Protein AF-A0AA39S7L2-F1 (afdb_monomer_lite)

Secondary structure (DSSP, 8-state):
---SS-TTTTTS-HHHHHHHHHHTT--EEEEEEEHHHHHHSTTSBHHHHHHTTT-HHHHHHHHHH-GGGGGSBHHHHHHHHHHHHHHTT-EEEEEEEESSSS----TTSS--STT-TT--GGG-TTTS--

Organism: Acer saccharum (NCBI:txid4024)

InterPro domains:
  IPR001547 Glycoside hydrolase, family 5 [PF00150] (13-106)
  IPR017853 Glycoside hydrolase superfamily [SSF51445] (7-120)

Foldseek 3Di:
DDQLADPCLLPAALLVVLVVCVVVVAQEDADEGAQCLVLPQQPPASLRVCVVDPCVSSLVSNCVHPVVSRRDGSVVNVVVSCVSNVVSNHHYRYHNPWNDPDDDDDPPPQTDEPPGPSDDVVSPPPPDDD

Sequence (130 aa):
MELMLAEGLHKKPLKDIAAKVVQQKFNCVRLTWATYVFTHYSNNTVAQTFDNLPLAQAKQGIAQNNPALLNMTHVQAFEAVVDELGRQGLMVVLDNHVSNPKWCCAEEDGNGFFGDADFDPRNGNRVLLP

pLDDT: mean 82.45, std 17.13, range [33.5, 98.38]

Structure (mmCIF, N/CA/C/O backbone):
data_AF-A0AA39S7L2-F1
#
_entry.id   AF-A0AA39S7L2-F1
#
loop_
_atom_site.group_PDB
_atom_site.id
_atom_site.type_symbol
_atom_site.label_atom_id
_atom_site.label_alt_id
_atom_site.label_comp_id
_atom_site.label_asym_id
_atom_site.label_entity_id
_atom_site.label_seq_id
_atom_site.pdbx_PDB_ins_code
_atom_site.Cartn_x
_atom_site.Cartn_y
_atom_site.Cartn_z
_atom_site.occupancy
_atom_site.B_iso_or_equiv
_atom_site.auth_seq_id
_atom_site.auth_comp_id
_atom_site.auth_asym_id
_atom_site.auth_atom_id
_atom_site.pdbx_PDB_model_num
ATOM 1 N N . MET A 1 1 ? 1.873 -4.955 -15.383 1.00 45.56 1 MET A N 1
ATOM 2 C CA . MET A 1 1 ? 2.863 -4.418 -14.432 1.00 45.56 1 MET A CA 1
ATOM 3 C C . MET A 1 1 ? 2.069 -3.797 -13.310 1.00 45.56 1 MET A C 1
ATOM 5 O O . MET A 1 1 ? 1.384 -2.809 -13.552 1.00 45.56 1 MET A O 1
ATOM 9 N N . GLU A 1 2 ? 2.016 -4.479 -12.172 1.00 55.66 2 GLU A N 1
ATOM 10 C CA . GLU A 1 2 ? 1.072 -4.143 -11.110 1.00 55.66 2 GLU A CA 1
ATOM 11 C C . GLU A 1 2 ? 1.653 -3.174 -10.093 1.00 55.66 2 GLU A C 1
ATOM 13 O O . GLU A 1 2 ? 2.865 -3.036 -9.915 1.00 55.66 2 GLU A O 1
ATOM 18 N N . LEU A 1 3 ? 0.729 -2.457 -9.469 1.00 60.47 3 LEU A N 1
ATOM 19 C CA . LEU A 1 3 ? 0.982 -1.409 -8.508 1.00 60.47 3 LEU A CA 1
ATOM 20 C C . LEU A 1 3 ? 1.622 -1.997 -7.246 1.00 60.47 3 LEU A C 1
ATOM 22 O O . LEU A 1 3 ? 1.066 -2.856 -6.575 1.00 60.47 3 LEU A O 1
ATOM 26 N N . MET A 1 4 ? 2.798 -1.482 -6.887 1.00 76.81 4 MET A N 1
ATOM 27 C CA . MET A 1 4 ? 3.515 -1.829 -5.651 1.00 76.81 4 MET A CA 1
ATOM 28 C C . MET A 1 4 ? 2.976 -1.043 -4.441 1.00 76.81 4 MET A C 1
ATOM 30 O O . MET A 1 4 ? 3.732 -0.577 -3.589 1.00 76.81 4 MET A O 1
ATOM 34 N N . LEU A 1 5 ? 1.667 -0.796 -4.427 1.00 86.69 5 LEU A N 1
ATOM 35 C CA . LEU A 1 5 ? 0.949 0.009 -3.446 1.00 86.69 5 LEU A CA 1
ATOM 36 C C . LEU A 1 5 ? -0.473 -0.544 -3.312 1.00 86.69 5 LEU A C 1
ATOM 38 O O . LEU A 1 5 ? -1.053 -0.975 -4.305 1.00 86.69 5 LEU A O 1
ATOM 42 N N . ALA A 1 6 ? -1.048 -0.492 -2.108 1.00 90.38 6 ALA A N 1
ATOM 43 C CA . ALA A 1 6 ? -2.429 -0.911 -1.898 1.00 90.38 6 ALA A CA 1
ATOM 44 C C . ALA A 1 6 ? -3.396 -0.154 -2.830 1.00 90.38 6 ALA A C 1
ATOM 46 O O . ALA A 1 6 ? -3.377 1.078 -2.935 1.00 90.38 6 ALA A O 1
ATOM 47 N N . GLU A 1 7 ? -4.249 -0.913 -3.510 1.00 88.44 7 GLU A N 1
ATOM 48 C CA . GLU A 1 7 ? -5.187 -0.375 -4.487 1.00 88.44 7 GLU A CA 1
ATOM 49 C C . GLU A 1 7 ? -6.228 0.559 -3.861 1.00 88.44 7 GLU A C 1
ATOM 51 O O . GLU A 1 7 ? -6.536 0.518 -2.671 1.00 88.44 7 GLU A O 1
ATOM 56 N N . GLY A 1 8 ? -6.792 1.436 -4.691 1.00 91.81 8 GLY A N 1
ATOM 57 C CA . GLY A 1 8 ? -7.826 2.383 -4.261 1.00 91.81 8 GLY A CA 1
ATOM 58 C C . GLY A 1 8 ? -7.310 3.629 -3.527 1.00 91.81 8 GLY A C 1
ATOM 59 O O . GLY A 1 8 ? -8.059 4.599 -3.408 1.00 91.81 8 GLY A O 1
ATOM 60 N N . LEU A 1 9 ? -6.025 3.693 -3.154 1.00 95.19 9 LEU A N 1
ATOM 61 C CA . LEU A 1 9 ? -5.401 4.893 -2.564 1.00 95.19 9 LEU A CA 1
ATOM 62 C C . LEU A 1 9 ? -5.348 6.102 -3.512 1.00 95.19 9 LEU A C 1
ATOM 64 O O . LEU A 1 9 ? -5.190 7.241 -3.082 1.00 95.19 9 LEU A O 1
ATOM 68 N N . HIS A 1 10 ? -5.545 5.884 -4.809 1.00 95.00 10 HIS A N 1
ATOM 69 C CA . HIS A 1 10 ? -5.735 6.956 -5.782 1.00 95.00 10 HIS A CA 1
ATOM 70 C C . HIS A 1 10 ? -7.191 7.461 -5.858 1.00 95.00 10 HIS A C 1
ATOM 72 O O . HIS A 1 10 ? -7.458 8.460 -6.521 1.00 95.00 10 HIS A O 1
ATOM 78 N N . LYS A 1 11 ? -8.148 6.769 -5.223 1.00 96.19 11 LYS A N 1
ATOM 79 C CA . LYS A 1 11 ? -9.584 7.101 -5.238 1.00 96.19 11 LYS A CA 1
ATOM 80 C C . LYS A 1 11 ? -10.084 7.691 -3.923 1.00 96.19 11 LYS A C 1
ATOM 82 O O . LYS A 1 11 ? -11.056 8.446 -3.954 1.00 96.19 11 LYS A O 1
ATOM 87 N N . LYS A 1 12 ? -9.504 7.291 -2.785 1.00 97.69 12 LYS A N 1
ATOM 88 C CA . LYS A 1 12 ? -9.950 7.688 -1.442 1.00 97.69 12 LYS A CA 1
ATOM 89 C C . LYS A 1 12 ? -8.777 7.834 -0.467 1.00 97.69 12 LYS A C 1
ATOM 91 O O . LYS A 1 12 ? -7.778 7.127 -0.624 1.00 97.69 12 LYS A O 1
ATOM 96 N N . PRO A 1 13 ? -8.895 8.702 0.554 1.00 98.31 13 PRO A N 1
ATOM 97 C CA . PRO A 1 13 ? -7.938 8.746 1.653 1.00 98.31 13 PRO A CA 1
ATOM 98 C C . PRO A 1 13 ? -7.838 7.389 2.360 1.00 98.31 13 PRO A C 1
ATOM 100 O O . PRO A 1 13 ? -8.855 6.735 2.597 1.00 98.31 13 PRO A O 1
ATOM 103 N N . LEU A 1 14 ? -6.626 6.979 2.738 1.00 97.75 14 LEU A N 1
ATOM 104 C CA . LEU A 1 14 ? -6.357 5.718 3.439 1.00 97.75 14 LEU A CA 1
ATOM 105 C C . LEU A 1 14 ? -7.211 5.581 4.708 1.00 97.75 14 LEU A C 1
ATOM 107 O O . LEU A 1 14 ? -7.828 4.543 4.944 1.00 97.75 14 LEU A O 1
ATOM 111 N N . LYS A 1 15 ? -7.320 6.670 5.474 1.00 98.00 15 LYS A N 1
ATOM 112 C CA . LYS A 1 15 ? -8.165 6.749 6.670 1.00 98.00 15 LYS A CA 1
ATOM 113 C C . LYS A 1 15 ? -9.635 6.447 6.372 1.00 98.00 15 LYS A C 1
ATOM 115 O O . LYS A 1 15 ? -10.285 5.755 7.152 1.00 98.00 15 LYS A O 1
ATOM 120 N N . ASP A 1 16 ? -10.158 6.934 5.252 1.00 98.38 16 ASP A N 1
ATOM 121 C CA . ASP A 1 16 ? -11.559 6.724 4.880 1.00 98.38 16 ASP A CA 1
ATOM 122 C C . ASP A 1 16 ? -11.802 5.277 4.443 1.00 98.38 16 ASP A C 1
ATOM 124 O O . ASP A 1 16 ? -12.841 4.700 4.765 1.00 98.38 16 ASP A O 1
ATOM 128 N N . ILE A 1 17 ? -10.831 4.673 3.750 1.00 97.81 17 ILE A N 1
ATOM 129 C CA . ILE A 1 17 ? -10.868 3.254 3.376 1.00 97.81 17 ILE A CA 1
ATOM 130 C C . ILE A 1 17 ? -10.887 2.387 4.639 1.00 97.81 17 ILE A C 1
ATOM 132 O O . ILE A 1 17 ? -11.803 1.582 4.810 1.00 97.81 17 ILE A O 1
ATOM 136 N N . ALA A 1 18 ? -9.937 2.590 5.557 1.00 97.56 18 ALA A N 1
ATOM 137 C CA . ALA A 1 18 ? -9.870 1.848 6.816 1.00 97.56 18 ALA A CA 1
ATOM 138 C C . ALA A 1 18 ? -11.142 2.044 7.666 1.00 97.56 18 ALA A C 1
ATOM 140 O O . ALA A 1 18 ? -11.728 1.071 8.146 1.00 97.56 18 ALA A O 1
ATOM 141 N N . ALA A 1 19 ? -11.659 3.275 7.748 1.00 98.00 19 ALA A N 1
ATOM 142 C CA . ALA A 1 19 ? -12.902 3.567 8.462 1.00 98.00 19 ALA A CA 1
ATOM 143 C C . ALA A 1 19 ? -14.101 2.859 7.834 1.00 98.00 19 ALA A C 1
ATOM 145 O O . ALA A 1 19 ? -14.983 2.372 8.546 1.00 98.00 19 ALA A O 1
ATOM 146 N N . LYS A 1 20 ? -14.141 2.758 6.501 1.00 97.69 20 LYS A N 1
ATOM 147 C CA . LYS A 1 20 ? -15.202 2.036 5.805 1.00 97.69 20 LYS A CA 1
ATOM 148 C C . LYS A 1 20 ? -15.181 0.548 6.149 1.00 97.69 20 LYS A C 1
ATOM 150 O O . LYS A 1 20 ? -16.250 -0.006 6.390 1.00 97.69 20 LYS A O 1
ATOM 155 N N . VAL A 1 21 ? -14.006 -0.079 6.227 1.00 96.81 21 VAL A N 1
ATOM 156 C CA . VAL A 1 21 ? -13.858 -1.492 6.626 1.00 96.81 21 VAL A CA 1
ATOM 157 C C . VAL A 1 21 ? -14.434 -1.723 8.030 1.00 96.81 21 VAL A C 1
ATOM 159 O O . VAL A 1 21 ? -15.273 -2.609 8.208 1.00 96.81 21 VAL A O 1
ATOM 162 N N . VAL A 1 22 ? -14.096 -0.859 8.994 1.00 97.50 22 VAL A N 1
ATOM 163 C CA . VAL A 1 22 ? -14.646 -0.910 10.363 1.00 97.50 22 VAL A CA 1
ATOM 164 C C . VAL A 1 22 ? -16.165 -0.695 10.376 1.00 97.50 22 VAL A C 1
ATOM 166 O O . VAL A 1 22 ? -16.900 -1.420 11.050 1.00 97.50 22 VAL A O 1
ATOM 169 N N . GLN A 1 23 ? -16.679 0.271 9.605 1.00 97.88 23 GLN A N 1
ATOM 170 C CA . GLN A 1 23 ? -18.123 0.523 9.492 1.00 97.88 23 GLN A CA 1
ATOM 171 C C . GLN A 1 23 ? -18.889 -0.692 8.958 1.00 97.88 23 GLN A C 1
ATOM 173 O O . GLN A 1 23 ? -20.025 -0.925 9.370 1.00 97.88 23 GLN A O 1
ATOM 178 N N . GLN A 1 24 ? -18.272 -1.471 8.066 1.00 97.25 24 GLN A N 1
ATOM 179 C CA . GLN A 1 24 ? -18.819 -2.729 7.550 1.00 97.25 24 GLN A CA 1
ATOM 180 C C . GLN A 1 24 ? -18.671 -3.910 8.529 1.00 97.25 24 GLN A C 1
ATOM 182 O O . GLN A 1 24 ? -19.030 -5.028 8.180 1.00 97.25 24 GLN A O 1
ATOM 187 N N . LYS A 1 25 ? -18.212 -3.667 9.765 1.00 97.12 25 LYS A N 1
ATOM 188 C CA . LYS A 1 25 ? -18.074 -4.654 10.852 1.00 97.12 25 LYS A CA 1
ATOM 189 C C . LYS A 1 25 ? -16.985 -5.708 10.640 1.00 97.12 25 LYS A C 1
ATOM 191 O O . LYS A 1 25 ? -16.948 -6.689 11.378 1.00 97.12 25 LYS A O 1
ATOM 196 N N . PHE A 1 26 ? -16.067 -5.488 9.702 1.00 96.94 26 PHE A N 1
ATOM 197 C CA . PHE A 1 26 ? -14.841 -6.279 9.635 1.00 96.94 26 PHE A CA 1
ATOM 198 C C . PHE A 1 26 ? -13.877 -5.858 10.749 1.00 96.94 26 PHE A C 1
ATOM 200 O O . PHE A 1 26 ? -13.825 -4.690 11.132 1.00 96.94 26 PHE A O 1
ATOM 207 N N . ASN A 1 27 ? -13.103 -6.816 11.255 1.00 95.75 27 ASN A N 1
ATOM 208 C CA . ASN A 1 27 ? -12.102 -6.614 12.307 1.00 95.75 27 ASN A CA 1
ATOM 209 C C . ASN A 1 27 ? -10.680 -7.014 11.872 1.00 95.75 27 ASN A C 1
ATOM 211 O O . ASN A 1 27 ? -9.738 -6.888 12.652 1.00 95.75 27 ASN A O 1
ATOM 215 N N . CYS A 1 28 ? -10.520 -7.518 10.647 1.00 94.88 28 CYS A N 1
ATOM 216 C CA . CYS A 1 28 ? -9.253 -8.008 10.131 1.00 94.88 28 CYS A CA 1
ATOM 217 C C . CYS A 1 28 ? -9.147 -7.766 8.624 1.00 94.88 28 CYS A C 1
ATOM 219 O O . CYS A 1 28 ? -10.139 -7.868 7.901 1.00 94.88 28 CYS A O 1
ATOM 221 N N . VAL A 1 29 ? -7.937 -7.460 8.163 1.00 95.44 29 VAL A N 1
ATOM 222 C CA . VAL A 1 29 ? -7.582 -7.317 6.753 1.00 95.44 29 VAL A CA 1
ATOM 223 C C . VAL A 1 29 ? -6.443 -8.280 6.435 1.00 95.44 29 VAL A C 1
ATOM 225 O O . VAL A 1 29 ? -5.394 -8.249 7.077 1.00 95.44 29 VAL A O 1
ATOM 228 N N . ARG A 1 30 ? -6.635 -9.118 5.414 1.00 93.62 30 ARG A N 1
ATOM 229 C CA . ARG A 1 30 ? -5.536 -9.833 4.757 1.00 93.62 30 ARG A CA 1
ATOM 230 C C . ARG A 1 30 ? -4.874 -8.869 3.779 1.00 93.62 30 ARG A C 1
ATOM 232 O O . ARG A 1 30 ? -5.490 -8.509 2.778 1.00 93.62 30 ARG A O 1
ATOM 239 N N . LEU A 1 31 ? -3.658 -8.432 4.090 1.00 91.00 31 LEU A N 1
ATOM 240 C CA . LEU A 1 31 ? -2.918 -7.469 3.284 1.00 91.00 31 LEU A CA 1
ATOM 241 C C . LEU A 1 31 ? -1.842 -8.197 2.480 1.00 91.00 31 LEU A C 1
ATOM 243 O O . LEU A 1 31 ? -0.835 -8.654 3.024 1.00 91.00 31 LEU A O 1
ATOM 247 N N . THR A 1 32 ? -2.092 -8.311 1.181 1.00 85.31 32 THR A N 1
ATOM 248 C CA . THR A 1 32 ? -1.211 -8.989 0.233 1.00 85.31 32 THR A CA 1
ATOM 249 C C . THR A 1 32 ? -0.026 -8.109 -0.147 1.00 85.31 32 THR A C 1
ATOM 251 O O . THR A 1 32 ? -0.194 -6.910 -0.384 1.00 85.31 32 THR A O 1
ATOM 254 N N . TRP A 1 33 ? 1.153 -8.704 -0.281 1.00 83.31 33 TRP A N 1
ATOM 255 C CA . TRP A 1 33 ? 2.347 -8.048 -0.811 1.00 83.31 33 TRP A CA 1
ATOM 256 C C . TRP A 1 33 ? 3.153 -8.999 -1.694 1.00 83.31 33 TRP A C 1
ATOM 258 O O . TRP A 1 33 ? 2.986 -10.216 -1.611 1.00 83.31 33 TRP A O 1
ATOM 268 N N . ALA A 1 34 ? 4.016 -8.427 -2.540 1.00 80.06 34 ALA A N 1
ATOM 269 C CA . ALA A 1 34 ? 4.926 -9.182 -3.393 1.00 80.06 34 ALA A CA 1
ATOM 270 C C . ALA A 1 34 ? 6.382 -9.014 -2.947 1.00 80.06 34 ALA A C 1
ATOM 272 O O . ALA A 1 34 ? 6.815 -7.889 -2.671 1.00 80.06 34 ALA A O 1
ATOM 273 N N . THR A 1 35 ? 7.168 -10.095 -2.920 1.00 76.38 35 THR A N 1
ATOM 274 C CA . THR A 1 35 ? 8.577 -10.028 -2.465 1.00 76.38 35 THR A CA 1
ATOM 275 C C . THR A 1 35 ? 9.450 -9.083 -3.281 1.00 76.38 35 THR A C 1
ATOM 277 O O . THR A 1 35 ? 10.381 -8.467 -2.752 1.00 76.38 35 THR A O 1
ATOM 280 N N . TYR A 1 36 ? 9.118 -8.909 -4.557 1.00 76.56 36 TYR A N 1
ATOM 281 C CA . TYR A 1 36 ? 9.801 -8.017 -5.480 1.00 76.56 36 TYR A CA 1
ATOM 282 C C . TYR A 1 36 ? 9.816 -6.561 -4.992 1.00 76.56 36 TYR A C 1
ATOM 284 O O . TYR A 1 36 ? 10.815 -5.859 -5.156 1.00 76.56 36 TYR A O 1
ATOM 292 N N . VAL A 1 37 ? 8.754 -6.123 -4.302 1.00 73.81 37 VAL A N 1
ATOM 293 C CA . VAL A 1 37 ? 8.654 -4.769 -3.731 1.00 73.81 37 VAL A CA 1
ATOM 294 C C . VAL A 1 37 ? 9.781 -4.513 -2.728 1.00 73.81 37 VAL A C 1
ATOM 296 O O . VAL A 1 37 ? 10.436 -3.472 -2.771 1.00 73.81 37 VAL A O 1
ATOM 299 N N . PHE A 1 38 ? 10.050 -5.483 -1.854 1.00 74.81 38 PHE A N 1
ATOM 300 C CA . PHE A 1 38 ? 11.027 -5.357 -0.770 1.00 74.81 38 PHE A CA 1
ATOM 301 C C . PHE A 1 38 ? 12.467 -5.634 -1.218 1.00 74.81 38 PHE A C 1
ATOM 303 O O . PHE A 1 38 ? 13.413 -5.138 -0.603 1.00 74.81 38 PHE A O 1
ATOM 310 N N . THR A 1 39 ? 12.649 -6.397 -2.295 1.00 73.69 39 THR A N 1
ATOM 311 C CA . THR A 1 39 ? 13.974 -6.798 -2.793 1.00 73.69 39 THR A CA 1
ATOM 312 C C . THR A 1 39 ? 14.521 -5.870 -3.880 1.00 73.69 39 THR A C 1
ATOM 314 O O . THR A 1 39 ? 15.724 -5.628 -3.897 1.00 73.69 39 THR A O 1
ATOM 317 N N . HIS A 1 40 ? 13.667 -5.306 -4.742 1.00 75.00 40 HIS A N 1
ATOM 318 C CA . HIS A 1 40 ? 14.101 -4.540 -5.922 1.00 75.00 40 HIS A CA 1
ATOM 319 C C . HIS A 1 40 ? 13.672 -3.065 -5.907 1.00 75.00 40 HIS A C 1
ATOM 321 O O . HIS A 1 40 ? 14.299 -2.246 -6.576 1.00 75.00 40 HIS A O 1
ATOM 327 N N . TYR A 1 41 ? 12.646 -2.704 -5.128 1.00 76.00 41 TYR A N 1
ATOM 328 C CA . TYR A 1 41 ? 12.087 -1.342 -5.089 1.00 76.00 41 TYR A CA 1
ATOM 329 C C . TYR A 1 41 ? 12.101 -0.699 -3.700 1.00 76.00 41 TYR A C 1
ATOM 331 O O . TYR A 1 41 ? 11.548 0.385 -3.515 1.00 76.00 41 TYR A O 1
ATOM 339 N N . SER A 1 42 ? 12.774 -1.315 -2.726 1.00 75.69 42 SER A N 1
ATOM 340 C CA . SER A 1 42 ? 12.775 -0.858 -1.330 1.00 75.69 42 SER A CA 1
ATOM 341 C C . SER A 1 42 ? 13.306 0.564 -1.131 1.00 75.69 42 SER A C 1
ATOM 343 O O . SER A 1 42 ? 12.859 1.250 -0.213 1.00 75.69 42 SER A O 1
ATOM 345 N N . ASN A 1 43 ? 14.195 1.031 -2.014 1.00 85.94 43 ASN A N 1
ATOM 346 C CA . ASN A 1 43 ? 14.773 2.377 -1.963 1.0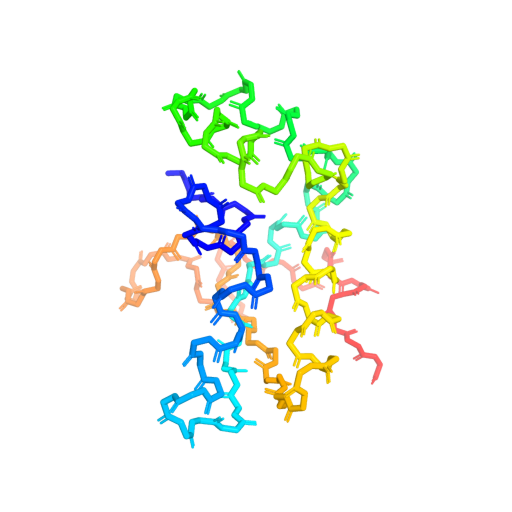0 85.94 43 ASN A CA 1
ATOM 347 C C . ASN A 1 43 ? 14.068 3.397 -2.872 1.00 85.94 43 ASN A C 1
ATOM 349 O O . ASN A 1 43 ? 14.377 4.586 -2.795 1.00 85.94 43 ASN A O 1
ATOM 353 N N . ASN A 1 44 ? 13.140 2.961 -3.727 1.00 90.69 44 ASN A N 1
ATOM 354 C CA . ASN A 1 44 ? 12.448 3.849 -4.656 1.00 90.69 44 ASN A CA 1
ATOM 355 C C . ASN A 1 44 ? 11.211 4.4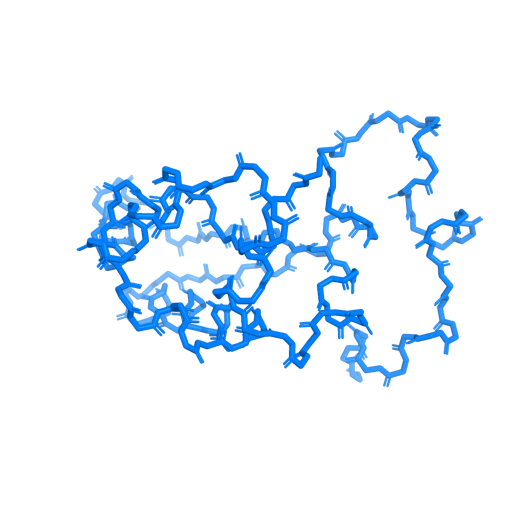43 -3.990 1.00 90.69 44 ASN A C 1
ATOM 357 O O . ASN A 1 44 ? 10.463 3.742 -3.300 1.00 90.69 44 ASN A O 1
ATOM 361 N N . THR A 1 45 ? 10.963 5.727 -4.241 1.00 94.19 45 THR A N 1
ATOM 362 C CA . THR A 1 45 ? 9.711 6.358 -3.829 1.00 94.19 45 THR A CA 1
ATOM 363 C C . THR A 1 45 ? 8.558 5.942 -4.731 1.00 94.19 45 THR A C 1
ATOM 365 O O . THR A 1 45 ? 8.741 5.622 -5.910 1.00 94.19 45 THR A O 1
ATOM 368 N N . VAL A 1 46 ? 7.338 6.016 -4.197 1.00 93.12 46 VAL A N 1
ATOM 369 C CA . VAL A 1 46 ? 6.118 5.792 -4.980 1.00 93.12 46 VAL A CA 1
ATOM 370 C C . VAL A 1 46 ? 6.082 6.727 -6.194 1.00 93.12 46 VAL A C 1
ATOM 372 O O . VAL A 1 46 ? 5.761 6.284 -7.294 1.00 93.12 46 VAL A O 1
ATOM 375 N N . ALA A 1 47 ? 6.464 8.001 -6.040 1.00 94.81 47 ALA A N 1
ATOM 376 C CA . ALA A 1 47 ? 6.522 8.933 -7.165 1.00 94.81 47 ALA A CA 1
ATOM 377 C C . ALA A 1 47 ? 7.491 8.476 -8.265 1.00 94.81 47 ALA A C 1
ATOM 379 O O . ALA A 1 47 ? 7.091 8.459 -9.428 1.00 94.81 47 ALA A O 1
ATOM 380 N N . GLN A 1 48 ? 8.716 8.076 -7.899 1.00 93.00 48 GLN A N 1
ATOM 381 C CA . GLN A 1 48 ? 9.736 7.615 -8.848 1.00 93.00 48 GLN A CA 1
ATOM 382 C C . GLN A 1 48 ? 9.259 6.400 -9.641 1.00 93.00 48 GLN A C 1
ATOM 384 O O . GLN A 1 48 ? 9.432 6.343 -10.857 1.00 93.00 48 GLN A O 1
ATOM 389 N N . THR A 1 49 ? 8.628 5.435 -8.976 1.00 89.44 49 THR A N 1
ATOM 390 C CA . THR A 1 49 ? 8.066 4.268 -9.657 1.00 89.44 49 THR A CA 1
ATOM 391 C C . THR A 1 49 ? 6.943 4.678 -10.605 1.00 89.44 49 THR A C 1
ATOM 393 O O . THR A 1 49 ? 6.950 4.270 -11.761 1.00 89.44 49 THR A O 1
ATOM 396 N N . PHE A 1 50 ? 6.000 5.516 -10.165 1.00 91.31 50 PHE A N 1
ATOM 397 C CA . PHE A 1 50 ? 4.854 5.909 -10.990 1.00 91.31 50 PHE A CA 1
ATOM 398 C C . PHE A 1 50 ? 5.237 6.780 -12.191 1.00 91.31 50 PHE A C 1
ATOM 400 O O . PHE A 1 50 ? 4.553 6.708 -13.207 1.00 91.31 50 PHE A O 1
ATOM 407 N N . ASP A 1 51 ? 6.311 7.571 -12.107 1.00 91.94 51 ASP A N 1
ATOM 408 C CA . ASP A 1 51 ? 6.814 8.366 -13.239 1.00 91.94 51 ASP A CA 1
ATOM 409 C C . ASP A 1 51 ? 7.357 7.503 -14.382 1.00 91.94 51 ASP A C 1
ATOM 411 O O . ASP A 1 51 ? 7.330 7.918 -15.538 1.00 91.94 51 ASP A O 1
ATOM 415 N N . ASN A 1 52 ? 7.799 6.283 -14.073 1.00 88.88 52 ASN A N 1
ATOM 416 C CA . ASN A 1 52 ? 8.297 5.327 -15.059 1.00 88.88 52 ASN A CA 1
ATOM 417 C C . ASN A 1 52 ? 7.191 4.418 -15.629 1.00 88.88 52 ASN A C 1
ATOM 419 O O . ASN A 1 52 ? 7.475 3.546 -16.450 1.00 88.88 52 ASN A O 1
ATOM 423 N N . LEU A 1 53 ? 5.935 4.602 -15.203 1.00 85.75 53 LEU A N 1
ATOM 424 C CA . LEU A 1 53 ? 4.794 3.773 -15.590 1.00 85.75 53 LEU A CA 1
ATOM 425 C C . LEU A 1 53 ? 3.712 4.602 -16.292 1.00 85.75 53 LEU A C 1
ATOM 427 O O . LEU A 1 53 ? 3.550 5.788 -16.004 1.00 85.75 53 LEU A O 1
ATOM 431 N N . PRO A 1 54 ? 2.882 3.993 -17.160 1.00 88.38 54 PRO A N 1
ATOM 432 C CA . PRO A 1 54 ? 1.737 4.663 -17.781 1.00 88.38 54 PRO A CA 1
ATOM 433 C C . PRO A 1 54 ? 0.564 4.844 -16.789 1.00 88.38 54 PRO A C 1
ATOM 435 O O . PRO A 1 54 ? -0.572 4.475 -17.071 1.00 88.38 54 PRO A O 1
ATOM 438 N N . LEU A 1 55 ? 0.833 5.402 -15.602 1.00 88.69 55 LEU A N 1
ATOM 439 C CA . LEU A 1 55 ? -0.085 5.496 -14.457 1.00 88.69 55 LEU A CA 1
ATOM 440 C C . LEU A 1 55 ? -0.281 6.941 -13.966 1.00 88.69 55 LEU A C 1
ATOM 442 O O . LEU A 1 55 ? -0.583 7.180 -12.795 1.00 88.69 55 LEU A O 1
ATOM 446 N N . ALA A 1 56 ? -0.157 7.924 -14.862 1.00 92.12 56 ALA A N 1
ATOM 447 C CA . ALA A 1 56 ? -0.255 9.349 -14.529 1.00 92.12 56 ALA A CA 1
ATOM 448 C C . ALA A 1 56 ? -1.558 9.717 -13.791 1.00 92.12 56 ALA A C 1
ATOM 450 O O . ALA A 1 56 ? -1.528 10.450 -12.803 1.00 92.12 56 ALA A O 1
ATOM 451 N N . GLN A 1 57 ? -2.698 9.157 -14.213 1.00 92.81 57 GLN A N 1
ATOM 452 C CA . GLN A 1 57 ? -3.987 9.391 -13.549 1.00 92.81 57 GLN A CA 1
ATOM 453 C C . GLN A 1 57 ? -4.015 8.831 -12.121 1.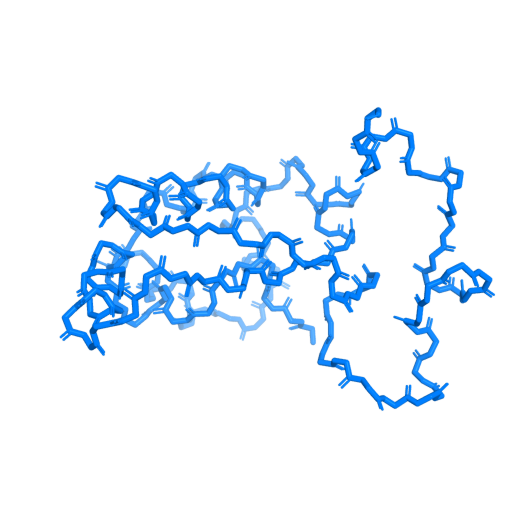00 92.81 57 GLN A C 1
ATOM 455 O O . GLN A 1 57 ? -4.539 9.476 -11.213 1.00 92.81 57 GLN A O 1
ATOM 460 N N . ALA A 1 58 ? -3.427 7.651 -11.899 1.00 92.25 58 ALA A N 1
ATOM 461 C CA . ALA A 1 58 ? -3.332 7.066 -10.567 1.00 92.25 58 ALA A CA 1
ATOM 462 C C . ALA A 1 58 ? -2.406 7.902 -9.670 1.00 92.25 58 ALA A C 1
ATOM 464 O O . ALA A 1 58 ? -2.783 8.213 -8.543 1.00 92.25 58 ALA A O 1
ATOM 465 N N . LYS A 1 59 ? -1.256 8.363 -10.189 1.00 95.00 59 LYS A N 1
ATOM 466 C CA . LYS A 1 59 ? -0.355 9.281 -9.469 1.00 95.00 59 LYS A CA 1
ATOM 467 C C . LYS A 1 59 ? -1.077 10.565 -9.055 1.00 95.00 59 LYS A C 1
ATOM 469 O O . LYS A 1 59 ? -0.962 10.994 -7.909 1.00 95.00 59 LYS A O 1
ATOM 474 N N . GLN A 1 60 ? -1.859 11.152 -9.960 1.00 96.94 60 GLN A N 1
ATOM 475 C CA . GLN A 1 60 ? -2.639 12.355 -9.677 1.00 96.94 60 GLN A CA 1
ATOM 476 C C . GLN A 1 60 ? -3.720 12.098 -8.615 1.00 96.94 60 GLN A C 1
ATOM 478 O O . GLN A 1 60 ? -3.903 12.910 -7.711 1.00 96.94 60 GLN A O 1
ATOM 483 N N . GLY A 1 61 ? -4.386 10.944 -8.671 1.00 96.94 61 GLY A N 1
ATOM 484 C CA . GLY A 1 61 ? -5.340 10.527 -7.646 1.00 96.94 61 GLY A CA 1
ATOM 485 C C . GLY A 1 61 ? -4.697 10.326 -6.269 1.00 96.94 61 GLY A C 1
ATOM 486 O O . GLY A 1 61 ? -5.283 10.717 -5.259 1.00 96.94 61 GLY A O 1
ATOM 487 N N . ILE A 1 62 ? -3.476 9.779 -6.208 1.00 97.31 62 ILE A N 1
ATOM 488 C CA . ILE A 1 62 ? -2.707 9.676 -4.955 1.00 97.31 62 ILE A CA 1
ATOM 489 C C . ILE A 1 62 ? -2.346 11.074 -4.454 1.00 97.31 62 ILE A C 1
ATOM 491 O O . ILE A 1 62 ? -2.547 11.353 -3.278 1.00 97.31 62 ILE A O 1
ATOM 495 N N . ALA A 1 63 ? -1.894 11.977 -5.329 1.00 97.88 63 ALA A N 1
ATOM 496 C CA . ALA A 1 63 ? 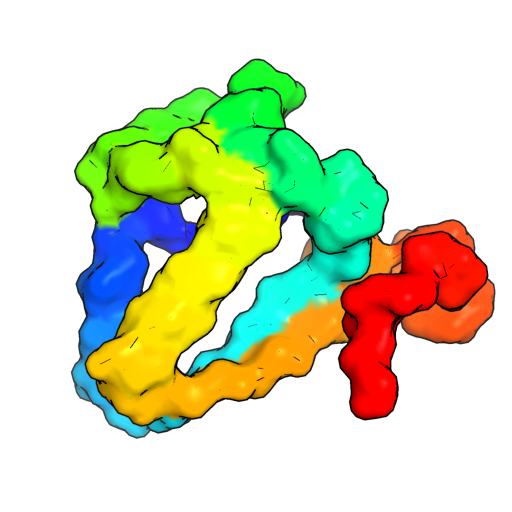-1.596 13.360 -4.951 1.00 97.88 63 ALA A CA 1
ATOM 497 C C . ALA A 1 63 ? -2.809 14.072 -4.323 1.00 97.88 63 ALA A C 1
ATOM 499 O O . ALA A 1 63 ? -2.651 14.869 -3.405 1.00 97.88 63 ALA A O 1
ATOM 500 N N . GLN A 1 64 ? -4.021 13.772 -4.799 1.00 98.31 64 GLN A N 1
ATOM 501 C CA . GLN A 1 64 ? -5.257 14.358 -4.277 1.00 98.31 64 GLN A CA 1
ATOM 502 C C . GLN A 1 64 ? -5.695 13.748 -2.941 1.00 98.31 64 GLN A C 1
ATOM 504 O O . GLN A 1 64 ? -6.133 14.473 -2.053 1.00 98.31 64 GLN A O 1
ATOM 509 N N . ASN A 1 65 ? -5.611 12.423 -2.800 1.00 98.12 65 ASN A N 1
ATOM 510 C CA . ASN A 1 65 ? -6.206 11.714 -1.665 1.00 98.12 65 ASN A CA 1
ATOM 511 C C . ASN A 1 65 ? -5.209 11.395 -0.544 1.00 98.12 65 ASN A C 1
ATOM 513 O O . ASN A 1 65 ? -5.590 11.346 0.622 1.00 98.12 65 ASN A O 1
ATOM 517 N N . ASN A 1 66 ? -3.949 11.143 -0.896 1.00 98.06 66 ASN A N 1
ATOM 518 C CA . ASN A 1 66 ? -2.895 10.659 -0.006 1.00 98.06 66 ASN A CA 1
ATOM 519 C C . ASN A 1 66 ? -1.514 11.236 -0.410 1.00 98.06 66 ASN A C 1
ATOM 521 O O . ASN A 1 66 ? -0.585 10.470 -0.682 1.00 98.06 66 ASN A O 1
ATOM 525 N N . PRO A 1 67 ? -1.340 12.574 -0.469 1.00 97.88 67 PRO A N 1
ATOM 526 C CA . PRO A 1 67 ? -0.152 13.208 -1.055 1.00 97.88 67 PRO A CA 1
ATOM 527 C C . PRO A 1 67 ? 1.171 12.780 -0.413 1.00 97.88 67 PRO A C 1
ATOM 529 O O . PRO A 1 67 ? 2.181 12.676 -1.106 1.00 97.88 67 PRO A O 1
ATOM 532 N N . ALA A 1 68 ? 1.170 12.493 0.893 1.00 97.56 68 ALA A N 1
ATOM 533 C CA . ALA A 1 68 ? 2.368 12.077 1.619 1.00 97.56 68 ALA A CA 1
ATOM 534 C C . ALA A 1 68 ? 2.981 10.778 1.067 1.00 97.56 68 ALA A C 1
ATOM 536 O O . ALA A 1 68 ? 4.202 10.635 1.080 1.00 97.56 68 ALA A O 1
ATOM 537 N N . LEU A 1 69 ? 2.157 9.871 0.522 1.00 96.69 69 LEU A N 1
ATOM 538 C CA . LEU A 1 69 ? 2.618 8.581 0.005 1.00 96.69 69 LEU A CA 1
ATOM 539 C C . LEU A 1 69 ? 3.567 8.726 -1.187 1.00 96.69 69 LEU A C 1
ATOM 541 O O . LEU A 1 69 ? 4.422 7.873 -1.382 1.00 96.69 69 LEU A O 1
ATOM 545 N N . LEU A 1 70 ? 3.461 9.804 -1.971 1.00 96.56 70 LEU A N 1
ATOM 546 C CA . LEU A 1 70 ? 4.323 10.013 -3.140 1.00 96.56 70 LEU A CA 1
ATOM 547 C C . LEU A 1 70 ? 5.802 10.174 -2.767 1.00 96.56 70 LEU A C 1
ATOM 549 O O . LEU A 1 70 ? 6.670 9.782 -3.547 1.00 96.56 70 LEU A O 1
ATOM 553 N N . ASN A 1 71 ? 6.078 10.710 -1.578 1.00 96.88 71 ASN A N 1
ATOM 554 C CA . ASN A 1 71 ? 7.435 10.931 -1.078 1.00 96.88 71 ASN A CA 1
ATOM 555 C C . ASN A 1 71 ? 7.965 9.757 -0.242 1.00 96.88 71 ASN A C 1
ATOM 557 O O . ASN A 1 71 ? 9.132 9.767 0.139 1.00 96.88 71 ASN A O 1
ATOM 561 N N . MET A 1 72 ? 7.123 8.766 0.052 1.00 96.44 72 MET A N 1
ATOM 562 C CA . MET A 1 72 ? 7.504 7.569 0.794 1.00 96.44 72 MET A CA 1
ATOM 563 C C . MET A 1 72 ? 8.121 6.532 -0.139 1.00 96.44 72 MET A C 1
ATOM 565 O O . MET A 1 72 ? 7.749 6.443 -1.314 1.00 96.44 72 MET A O 1
ATOM 569 N N . THR A 1 73 ? 9.029 5.713 0.391 1.00 93.81 73 THR A N 1
ATOM 570 C CA . THR A 1 73 ? 9.406 4.459 -0.273 1.00 93.81 73 THR A CA 1
ATOM 571 C C . THR A 1 73 ? 8.225 3.494 -0.306 1.00 93.81 73 THR A C 1
ATOM 573 O O . THR A 1 73 ? 7.270 3.638 0.458 1.00 93.81 73 THR A O 1
ATOM 576 N N . HIS A 1 74 ? 8.275 2.474 -1.164 1.00 90.69 74 HIS A N 1
ATOM 577 C CA . HIS A 1 74 ? 7.228 1.446 -1.177 1.00 90.69 74 HIS A CA 1
ATOM 578 C C . HIS A 1 74 ? 7.081 0.719 0.168 1.00 90.69 74 HIS A C 1
ATOM 580 O O . HIS A 1 74 ? 5.963 0.405 0.570 1.00 90.69 74 HIS A O 1
ATOM 586 N N . VAL A 1 75 ? 8.189 0.515 0.889 1.00 89.94 75 VAL A N 1
ATOM 587 C CA . VAL A 1 75 ? 8.183 -0.075 2.238 1.00 89.94 75 VAL A CA 1
ATOM 588 C C . VAL A 1 75 ? 7.479 0.853 3.226 1.00 89.94 75 VAL A C 1
ATOM 590 O O . VAL A 1 75 ? 6.550 0.425 3.900 1.00 89.94 75 VAL A O 1
ATOM 593 N N . GLN A 1 76 ? 7.836 2.139 3.242 1.00 93.81 76 GLN A N 1
ATOM 594 C CA . GLN A 1 76 ? 7.194 3.132 4.111 1.00 93.81 76 GLN A CA 1
ATOM 595 C C . GLN A 1 76 ? 5.706 3.309 3.794 1.00 93.81 76 GLN A C 1
ATOM 597 O O . GLN A 1 76 ? 4.886 3.470 4.692 1.00 93.81 76 GLN A O 1
ATOM 602 N N . ALA A 1 77 ? 5.333 3.274 2.514 1.00 94.69 77 ALA A N 1
ATOM 603 C CA . ALA A 1 77 ? 3.936 3.350 2.112 1.00 94.69 77 ALA A CA 1
ATOM 604 C C . ALA A 1 77 ? 3.150 2.106 2.564 1.00 94.69 77 ALA A C 1
ATOM 606 O O . ALA A 1 77 ? 1.993 2.233 2.957 1.00 94.69 77 ALA A O 1
ATOM 607 N N . PHE A 1 78 ? 3.770 0.921 2.544 1.00 93.12 78 PHE A N 1
ATOM 608 C CA . PHE A 1 78 ? 3.182 -0.302 3.088 1.00 93.12 78 PHE A CA 1
ATOM 609 C C . PHE A 1 78 ? 3.009 -0.222 4.611 1.00 93.12 78 PHE A C 1
ATOM 611 O O . PHE A 1 78 ? 1.921 -0.498 5.114 1.00 93.12 78 PHE A O 1
ATOM 618 N N . GLU A 1 79 ? 4.038 0.229 5.332 1.00 93.75 79 GLU A N 1
ATOM 619 C CA . GLU A 1 79 ? 3.982 0.488 6.777 1.00 93.75 79 GLU A CA 1
ATOM 620 C C . GLU A 1 79 ? 2.862 1.475 7.119 1.00 93.75 79 GLU A C 1
ATOM 622 O O . GLU A 1 79 ? 2.036 1.182 7.974 1.00 93.75 79 GLU A O 1
ATOM 627 N N . ALA A 1 80 ? 2.730 2.578 6.373 1.00 96.94 80 ALA A N 1
ATOM 628 C CA . ALA A 1 80 ? 1.664 3.556 6.581 1.00 96.94 80 ALA A CA 1
ATOM 629 C C . ALA A 1 80 ? 0.254 2.949 6.444 1.00 96.94 80 ALA A C 1
ATOM 631 O O . ALA A 1 80 ? -0.663 3.343 7.169 1.00 96.94 80 ALA A O 1
ATOM 632 N N . VAL A 1 81 ? 0.066 1.984 5.533 1.00 96.50 81 VAL A N 1
ATOM 633 C CA . VAL A 1 81 ? -1.195 1.235 5.402 1.00 96.50 81 VAL A CA 1
ATOM 634 C C . VAL A 1 81 ? -1.436 0.367 6.635 1.00 96.50 81 VAL A C 1
ATOM 636 O O . VAL A 1 81 ? -2.528 0.418 7.199 1.00 96.50 81 VAL A O 1
ATOM 639 N N . VAL A 1 82 ? -0.434 -0.402 7.069 1.00 96.31 82 VAL A N 1
ATOM 640 C CA . VAL A 1 82 ? -0.526 -1.255 8.267 1.00 96.31 82 VAL A CA 1
ATOM 641 C C . VAL A 1 82 ? -0.820 -0.417 9.514 1.00 96.31 82 VAL A C 1
ATOM 643 O O . VAL A 1 82 ? -1.732 -0.750 10.273 1.00 96.31 82 VAL A O 1
ATOM 646 N N . ASP A 1 83 ? -0.117 0.701 9.683 1.00 97.81 83 ASP A N 1
ATOM 647 C CA . ASP A 1 83 ? -0.267 1.616 10.811 1.00 97.81 83 ASP A CA 1
ATOM 648 C C . ASP A 1 83 ? -1.669 2.222 10.868 1.00 97.81 83 ASP A C 1
ATOM 650 O O . ASP A 1 83 ? -2.294 2.242 11.929 1.00 97.81 83 ASP A O 1
ATOM 654 N N . GLU A 1 84 ? -2.209 2.693 9.741 1.00 98.12 84 GLU A N 1
ATOM 655 C CA . GLU A 1 84 ? -3.549 3.284 9.725 1.00 98.12 84 GLU A CA 1
ATOM 656 C C . GLU A 1 84 ? -4.642 2.236 9.976 1.00 98.12 84 GLU A C 1
ATOM 658 O O . GLU A 1 84 ? -5.611 2.532 10.679 1.00 98.12 84 GLU A O 1
ATOM 663 N N . LEU A 1 85 ? -4.483 1.005 9.473 1.00 97.44 85 LEU A N 1
ATOM 664 C CA . LEU A 1 85 ? -5.382 -0.109 9.798 1.00 97.44 85 LEU A CA 1
ATOM 665 C C . LEU A 1 85 ? -5.346 -0.416 11.305 1.00 97.44 85 LEU A C 1
ATOM 667 O O . LEU A 1 85 ? -6.398 -0.460 11.950 1.00 97.44 85 LEU A O 1
ATOM 671 N N . GLY A 1 86 ? -4.149 -0.542 11.885 1.00 97.12 86 GLY A N 1
ATOM 672 C CA . GLY A 1 86 ? -3.958 -0.783 13.316 1.00 97.12 86 GLY A CA 1
ATOM 673 C C . GLY A 1 86 ? -4.507 0.349 14.190 1.00 97.12 86 GLY A C 1
ATOM 674 O O . GLY A 1 86 ? -5.202 0.093 15.174 1.00 97.12 86 GLY A O 1
ATOM 675 N N . ARG A 1 87 ? -4.301 1.612 13.791 1.00 98.06 87 ARG A N 1
ATOM 676 C CA . ARG A 1 87 ? -4.836 2.804 14.478 1.00 98.06 87 ARG A CA 1
ATOM 677 C C . ARG A 1 87 ? -6.366 2.816 14.526 1.00 98.06 87 ARG A C 1
ATOM 679 O O . ARG A 1 87 ? -6.945 3.426 15.425 1.00 98.06 87 ARG A O 1
ATOM 686 N N . GLN A 1 88 ? -7.025 2.159 13.573 1.00 97.88 88 GLN A N 1
ATOM 687 C CA . GLN A 1 88 ? -8.481 1.993 13.545 1.00 97.88 88 GLN A CA 1
ATOM 688 C C . GLN A 1 88 ? -8.972 0.691 14.193 1.00 97.88 88 GLN A C 1
ATOM 690 O O . GLN A 1 88 ? -10.168 0.405 14.158 1.00 97.88 88 GLN A O 1
ATOM 695 N N . GLY A 1 89 ? -8.080 -0.072 14.828 1.00 96.81 89 GLY A N 1
ATOM 696 C CA . GLY A 1 89 ? -8.420 -1.298 15.546 1.00 96.81 89 GLY A CA 1
ATOM 697 C C . GLY A 1 89 ? -8.612 -2.519 14.646 1.00 96.81 89 GLY A C 1
ATOM 698 O O . GLY A 1 89 ? -9.224 -3.494 15.081 1.00 96.81 89 GLY A O 1
ATOM 699 N N . LEU A 1 90 ? -8.121 -2.480 13.403 1.00 97.19 90 LEU A N 1
ATOM 700 C CA . LEU A 1 90 ? -8.116 -3.637 12.511 1.00 97.19 90 LEU A CA 1
ATOM 701 C C . LEU A 1 90 ? -6.850 -4.467 12.734 1.00 97.19 90 LEU A C 1
ATOM 703 O O . LEU A 1 90 ? -5.741 -3.938 12.778 1.00 97.19 90 LEU A O 1
ATOM 707 N N . MET A 1 91 ? -7.013 -5.785 12.819 1.00 96.12 91 MET A N 1
ATOM 708 C CA . MET A 1 91 ? -5.892 -6.722 12.753 1.00 96.12 91 MET A CA 1
ATOM 709 C C . MET A 1 91 ? -5.414 -6.863 11.307 1.00 96.12 91 MET A C 1
ATOM 711 O O . MET A 1 91 ? -6.228 -6.860 10.381 1.00 96.12 91 MET A O 1
ATOM 715 N N . VAL A 1 92 ? -4.113 -7.058 11.104 1.00 94.94 92 VAL A N 1
ATOM 716 C CA . VAL A 1 92 ? -3.536 -7.249 9.768 1.00 94.94 92 VAL A CA 1
ATOM 717 C C . VAL A 1 92 ? -2.863 -8.613 9.691 1.00 94.94 92 VAL A C 1
ATOM 719 O O . VAL A 1 92 ? -1.976 -8.916 10.484 1.00 94.94 92 VAL A O 1
ATOM 722 N N . VAL A 1 93 ? -3.277 -9.429 8.724 1.00 92.75 93 VAL A N 1
ATOM 723 C CA . VAL A 1 93 ? -2.567 -10.654 8.339 1.00 92.75 93 VAL A CA 1
ATOM 724 C C . VAL A 1 93 ? -1.740 -10.328 7.104 1.00 92.75 93 VAL A C 1
ATOM 726 O O . VAL A 1 93 ? -2.302 -10.059 6.041 1.00 92.75 93 VAL A O 1
ATOM 729 N N . LEU A 1 94 ? -0.416 -10.318 7.258 1.00 85.88 94 LEU A N 1
ATOM 730 C CA . LEU A 1 94 ? 0.514 -10.079 6.158 1.00 85.88 94 LEU A CA 1
ATOM 731 C C . LEU A 1 94 ? 0.625 -11.341 5.309 1.00 85.88 94 LEU A C 1
ATOM 733 O O . LEU A 1 94 ? 1.047 -12.389 5.790 1.00 85.88 94 LEU A O 1
ATOM 737 N N . ASP A 1 95 ? 0.253 -11.223 4.044 1.00 81.88 95 ASP A N 1
ATOM 738 C CA . ASP A 1 95 ? 0.205 -12.336 3.109 1.00 81.88 95 ASP A CA 1
ATOM 739 C C . ASP A 1 95 ? 1.222 -12.100 1.994 1.00 81.88 95 ASP A C 1
ATOM 741 O O . ASP A 1 95 ? 1.021 -11.245 1.131 1.00 81.88 95 ASP A O 1
ATOM 745 N N . ASN A 1 96 ? 2.336 -12.834 2.039 1.00 78.75 96 ASN A N 1
ATOM 746 C CA . ASN A 1 96 ? 3.267 -12.882 0.917 1.00 78.75 96 ASN A CA 1
ATOM 747 C C . ASN A 1 96 ? 2.586 -13.644 -0.220 1.00 78.75 96 ASN A C 1
ATOM 749 O O . ASN A 1 96 ? 2.584 -14.874 -0.235 1.00 78.75 96 ASN A O 1
ATOM 753 N N . HIS A 1 97 ? 1.927 -12.901 -1.099 1.00 72.44 97 HIS A N 1
ATOM 754 C CA . HIS A 1 97 ? 0.952 -13.466 -2.016 1.00 72.44 97 HIS A CA 1
ATOM 755 C C . HIS A 1 97 ? 1.615 -14.057 -3.259 1.00 72.44 97 HIS A C 1
ATOM 757 O O . HIS A 1 97 ? 1.127 -15.038 -3.808 1.00 72.44 97 HIS A O 1
ATOM 763 N N . VAL A 1 98 ? 2.713 -13.439 -3.698 1.00 67.62 98 VAL A N 1
ATOM 764 C CA . VAL A 1 98 ? 3.403 -13.723 -4.957 1.00 67.62 98 VAL A CA 1
ATOM 765 C C . VAL A 1 98 ? 4.836 -13.184 -4.919 1.00 67.62 98 VAL A C 1
ATOM 767 O O . VAL A 1 98 ? 5.126 -12.206 -4.229 1.00 67.62 98 VAL A O 1
ATOM 770 N N . SER A 1 99 ? 5.749 -13.760 -5.698 1.00 68.56 99 SER A N 1
ATOM 771 C CA . SER A 1 99 ? 7.128 -13.262 -5.756 1.00 68.56 99 SER A CA 1
ATOM 772 C C . SER A 1 99 ? 7.217 -11.941 -6.531 1.00 68.56 99 SER A C 1
ATOM 774 O O . SER A 1 99 ? 7.726 -10.958 -5.990 1.00 68.56 99 SER A O 1
ATOM 776 N N . ASN A 1 100 ? 6.608 -11.878 -7.717 1.00 63.31 100 ASN A N 1
ATOM 777 C CA . ASN A 1 100 ? 6.418 -10.706 -8.575 1.00 63.31 100 ASN A CA 1
ATOM 778 C C . ASN A 1 100 ? 5.009 -10.102 -8.422 1.00 63.31 100 ASN A C 1
ATOM 780 O O . ASN A 1 100 ? 4.056 -10.862 -8.247 1.00 63.31 100 ASN A O 1
ATOM 784 N N . PRO A 1 101 ? 4.836 -8.766 -8.541 1.00 57.12 101 PRO A N 1
ATOM 785 C CA . PRO A 1 101 ? 3.535 -8.108 -8.462 1.00 57.12 101 PRO A CA 1
ATOM 786 C C . PRO A 1 101 ? 2.730 -8.425 -9.733 1.00 57.12 101 PRO A C 1
ATOM 788 O O . PRO A 1 101 ? 2.834 -7.740 -10.759 1.00 57.12 101 PRO A O 1
ATOM 791 N N . LYS A 1 102 ? 2.004 -9.541 -9.667 1.00 65.12 102 LYS A N 1
ATOM 792 C CA . LYS A 1 102 ? 0.981 -9.988 -10.610 1.00 65.12 102 LYS A CA 1
ATOM 793 C C . LYS A 1 102 ? -0.163 -10.666 -9.845 1.00 65.12 102 LYS A C 1
ATOM 795 O O . LYS A 1 102 ? 0.069 -11.231 -8.773 1.00 65.12 102 LYS A O 1
ATOM 800 N N . TRP A 1 103 ? -1.367 -10.676 -10.410 1.00 60.12 103 TRP A N 1
ATOM 801 C CA . TRP A 1 103 ? -2.465 -11.481 -9.890 1.00 60.12 103 TRP A CA 1
ATOM 802 C C . TRP A 1 103 ? -2.068 -12.961 -9.898 1.00 60.12 103 TRP A C 1
ATOM 804 O O . TRP A 1 103 ? -1.644 -13.492 -10.924 1.00 60.12 103 TRP A O 1
ATOM 814 N N . CYS A 1 104 ? -2.194 -13.605 -8.739 1.00 62.66 104 CYS A N 1
ATOM 815 C CA . CYS A 1 104 ? -1.930 -15.026 -8.572 1.00 62.66 104 CYS A CA 1
ATOM 816 C C . CYS A 1 104 ? -2.894 -15.876 -9.400 1.00 62.66 104 CYS A C 1
ATOM 818 O O . CYS A 1 104 ? -4.067 -15.534 -9.588 1.00 62.66 104 CYS A O 1
ATOM 820 N N . CYS A 1 105 ? -2.383 -17.058 -9.747 1.00 54.38 105 CYS A N 1
ATOM 821 C CA . CYS A 1 105 ? -3.029 -18.356 -9.506 1.00 54.38 105 CYS A CA 1
ATOM 822 C C . CYS A 1 105 ? -3.121 -19.233 -10.757 1.00 54.38 105 CYS A C 1
ATOM 824 O O . CYS A 1 105 ? -3.895 -20.189 -10.782 1.00 54.38 105 CYS A O 1
ATOM 826 N N . ALA A 1 106 ? -2.324 -18.937 -11.782 1.00 60.78 106 ALA A N 1
ATOM 827 C CA . ALA A 1 106 ? -2.061 -19.907 -12.832 1.00 60.78 106 ALA A CA 1
ATOM 828 C C . ALA A 1 106 ? -0.858 -20.763 -12.415 1.00 60.78 106 ALA A C 1
ATOM 830 O O . ALA A 1 106 ? 0.202 -20.223 -12.119 1.00 60.78 106 ALA A O 1
ATOM 831 N N . GLU A 1 107 ? -1.006 -22.091 -12.425 1.00 58.38 107 GLU A N 1
ATOM 832 C CA . GLU A 1 107 ? 0.088 -23.025 -12.088 1.00 58.38 107 GLU A CA 1
ATOM 833 C C . GLU A 1 107 ? 1.311 -22.880 -13.014 1.00 58.38 107 GLU A C 1
ATOM 835 O O . GLU A 1 107 ? 2.406 -23.319 -12.681 1.00 58.38 107 GLU A O 1
ATOM 840 N N . GLU A 1 108 ? 1.136 -22.236 -14.168 1.00 63.19 108 GLU A N 1
ATOM 841 C CA . GLU A 1 108 ? 2.161 -22.061 -15.199 1.00 63.19 108 GLU A CA 1
ATOM 842 C C . GLU A 1 108 ? 2.779 -20.653 -15.208 1.00 63.19 108 GLU A C 1
ATOM 844 O O . GLU A 1 108 ? 3.557 -20.326 -16.103 1.00 63.19 108 GLU A O 1
ATOM 849 N N . ASP A 1 109 ? 2.428 -19.782 -14.254 1.00 59.88 109 ASP A N 1
ATOM 850 C CA . ASP A 1 109 ? 2.908 -18.398 -14.272 1.00 59.88 109 ASP A CA 1
ATOM 851 C C . ASP A 1 109 ? 4.339 -18.225 -13.736 1.00 59.88 109 ASP A C 1
ATOM 853 O O . ASP A 1 109 ? 4.900 -17.140 -13.885 1.00 59.88 109 ASP A O 1
ATOM 857 N N . GLY A 1 110 ? 4.953 -19.262 -13.163 1.00 62.28 110 GLY A N 1
ATOM 858 C CA . GLY A 1 110 ? 6.337 -19.233 -12.678 1.00 62.28 110 GLY A CA 1
ATOM 859 C C . GLY A 1 110 ? 6.555 -18.417 -11.395 1.00 62.28 110 GLY A C 1
ATOM 860 O O . GLY A 1 110 ? 7.687 -18.049 -11.075 1.00 62.28 110 GLY A O 1
ATOM 861 N N . ASN A 1 111 ? 5.470 -18.066 -10.694 1.00 55.62 111 ASN A N 1
ATOM 862 C CA . ASN A 1 111 ? 5.455 -17.149 -9.553 1.00 55.62 111 ASN A CA 1
ATOM 863 C C . ASN A 1 111 ? 4.873 -17.778 -8.285 1.00 55.62 111 ASN A C 1
ATOM 865 O O . ASN A 1 111 ? 4.336 -17.082 -7.416 1.00 55.62 111 ASN A O 1
ATOM 869 N N . GLY A 1 112 ? 4.992 -19.100 -8.191 1.00 59.97 112 GLY A N 1
ATOM 870 C CA . GLY A 1 112 ? 4.819 -19.846 -6.963 1.00 59.97 112 GLY A CA 1
ATOM 871 C C . GLY A 1 112 ? 5.944 -19.575 -5.959 1.00 59.97 112 GLY A C 1
ATOM 872 O O . GLY A 1 112 ? 6.621 -18.543 -5.974 1.00 59.97 112 GLY A O 1
ATOM 873 N N . PHE A 1 113 ? 6.106 -20.507 -5.022 1.00 60.34 113 PHE A N 1
ATOM 874 C CA . PHE A 1 113 ? 7.018 -20.367 -3.885 1.00 60.34 113 PHE A CA 1
ATOM 875 C C . PHE A 1 113 ? 8.357 -21.095 -4.121 1.00 60.34 113 PHE A C 1
ATOM 877 O O . PHE A 1 113 ? 8.932 -21.001 -5.201 1.00 60.34 113 PHE A O 1
ATOM 884 N N . PHE A 1 114 ? 8.905 -21.789 -3.114 1.00 56.62 114 PHE A N 1
ATOM 885 C CA . PHE A 1 114 ? 10.198 -22.480 -3.216 1.00 56.62 114 PHE A CA 1
ATOM 886 C C . PHE A 1 114 ? 10.326 -23.341 -4.483 1.00 56.62 114 PHE A C 1
ATOM 888 O O . PHE A 1 114 ? 9.532 -24.254 -4.700 1.00 56.62 114 PHE A O 1
ATOM 895 N N . GLY A 1 115 ? 11.388 -23.095 -5.255 1.00 59.19 115 GLY A N 1
ATOM 896 C CA . GLY A 1 115 ? 11.710 -23.849 -6.469 1.00 59.19 115 GLY A CA 1
ATOM 897 C C . GLY A 1 115 ? 11.202 -23.215 -7.762 1.00 59.19 115 GLY A C 1
ATOM 898 O O . GLY A 1 115 ? 11.532 -23.729 -8.828 1.00 59.19 115 GLY A O 1
ATOM 899 N N . ASP A 1 116 ? 10.455 -22.112 -7.677 1.00 63.66 116 ASP A N 1
ATOM 900 C CA . ASP A 1 116 ? 9.955 -21.401 -8.848 1.00 63.66 116 ASP A CA 1
ATOM 901 C C . ASP A 1 116 ? 10.947 -20.363 -9.393 1.00 63.66 116 ASP A C 1
ATOM 903 O O . ASP A 1 116 ? 11.802 -19.847 -8.667 1.00 63.66 116 ASP A O 1
ATOM 907 N N . ALA A 1 117 ? 10.839 -20.057 -10.687 1.00 68.44 117 ALA A N 1
ATOM 908 C CA . ALA A 1 117 ? 11.815 -19.231 -11.401 1.00 68.44 117 ALA A CA 1
ATOM 909 C C . ALA A 1 117 ? 11.903 -17.797 -10.851 1.00 68.44 117 ALA A C 1
ATOM 911 O O . AL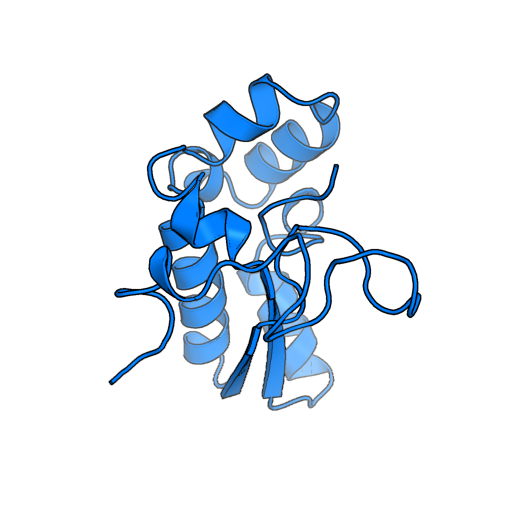A A 1 117 ? 12.984 -17.203 -10.846 1.00 68.44 117 ALA A O 1
ATOM 912 N N . ASP A 1 118 ? 10.783 -17.267 -10.351 1.00 63.34 118 ASP A N 1
ATOM 913 C CA . ASP A 1 118 ? 10.684 -15.902 -9.835 1.00 63.34 118 ASP A CA 1
ATOM 914 C C . ASP A 1 118 ? 11.020 -15.778 -8.330 1.00 63.34 118 ASP A C 1
ATOM 916 O O . ASP A 1 118 ? 10.976 -14.671 -7.786 1.00 63.34 118 ASP A O 1
ATOM 920 N N . PHE A 1 119 ? 11.389 -16.870 -7.641 1.00 60.28 119 PHE A N 1
ATOM 921 C CA . PHE A 1 119 ? 11.726 -16.865 -6.209 1.00 60.28 119 PHE A CA 1
ATOM 922 C C . PHE A 1 119 ? 13.090 -17.515 -5.909 1.00 60.28 119 PHE A C 1
ATOM 924 O O . PHE A 1 119 ? 13.197 -18.733 -5.762 1.00 60.28 119 PHE A O 1
ATOM 931 N N . ASP A 1 120 ? 14.143 -16.704 -5.717 1.00 67.62 120 ASP A N 1
ATOM 932 C CA . ASP A 1 120 ? 15.427 -17.189 -5.176 1.00 67.62 120 ASP A CA 1
ATOM 933 C C . ASP A 1 120 ? 15.504 -16.954 -3.653 1.00 67.62 120 ASP A C 1
ATOM 935 O O . ASP A 1 120 ? 15.687 -15.809 -3.215 1.00 67.62 120 ASP A O 1
ATOM 939 N N . PRO A 1 121 ? 15.443 -18.013 -2.820 1.00 63.16 121 PRO A N 1
ATOM 940 C CA . PRO A 1 121 ? 15.498 -17.881 -1.365 1.00 63.16 121 PRO A CA 1
ATOM 941 C C . PRO A 1 121 ? 16.819 -17.277 -0.860 1.00 63.16 121 PRO A C 1
ATOM 943 O O . PRO A 1 121 ? 16.863 -16.743 0.247 1.00 63.16 121 PRO A O 1
ATOM 946 N N . ARG A 1 122 ? 17.897 -17.304 -1.656 1.00 66.25 122 ARG A N 1
ATOM 947 C CA . ARG A 1 122 ? 19.209 -16.742 -1.284 1.00 66.25 122 ARG A CA 1
ATOM 948 C C . ARG A 1 122 ? 19.263 -15.221 -1.412 1.00 66.25 122 ARG A C 1
ATOM 950 O O . ARG A 1 122 ? 20.091 -14.590 -0.761 1.00 66.25 122 ARG A O 1
ATOM 957 N N . ASN A 1 123 ? 18.351 -14.626 -2.180 1.00 60.59 123 ASN A N 1
ATOM 958 C CA . ASN A 1 123 ? 18.182 -13.172 -2.247 1.00 60.59 123 ASN A CA 1
ATOM 959 C C . ASN A 1 123 ? 17.377 -12.628 -1.043 1.00 60.59 123 ASN A C 1
ATOM 961 O O . ASN A 1 123 ? 17.251 -11.416 -0.874 1.00 60.59 123 ASN A O 1
ATOM 965 N N . GLY A 1 124 ? 16.841 -13.517 -0.194 1.00 50.50 124 GLY A N 1
ATOM 966 C CA . GLY A 1 124 ? 15.800 -13.237 0.796 1.00 50.50 124 GLY A CA 1
ATOM 967 C C . GLY A 1 124 ? 16.224 -13.171 2.267 1.00 50.50 124 GLY A C 1
ATOM 968 O O . GLY A 1 124 ? 15.344 -13.258 3.119 1.00 50.50 124 GLY A O 1
ATOM 969 N N . ASN A 1 125 ? 17.502 -12.949 2.608 1.00 44.59 125 ASN A N 1
ATOM 970 C CA . ASN A 1 125 ? 17.977 -12.861 4.011 1.00 44.59 125 ASN A CA 1
ATOM 971 C C . ASN A 1 125 ? 17.338 -11.733 4.869 1.00 44.59 125 ASN A C 1
ATOM 973 O O . ASN A 1 125 ? 17.768 -11.495 5.995 1.00 44.59 125 ASN A O 1
ATOM 977 N N . ARG A 1 126 ? 16.336 -11.008 4.356 1.00 49.34 126 ARG A N 1
ATOM 978 C CA . ARG A 1 126 ? 15.582 -9.961 5.071 1.00 49.34 126 ARG A CA 1
ATOM 979 C C . ARG A 1 126 ? 14.059 -10.106 5.017 1.00 49.34 126 ARG A C 1
ATOM 981 O O . ARG A 1 126 ? 13.373 -9.309 5.643 1.00 49.34 126 ARG A O 1
ATOM 988 N N . VAL A 1 127 ? 13.529 -11.052 4.242 1.00 47.97 127 VAL A N 1
ATOM 989 C CA . VAL A 1 127 ? 12.094 -11.096 3.891 1.00 47.97 127 VAL A CA 1
ATOM 990 C C . VAL A 1 127 ? 11.345 -12.188 4.660 1.00 47.97 127 VAL A C 1
ATOM 992 O O . VAL A 1 127 ? 10.134 -12.109 4.847 1.00 47.97 127 VAL A O 1
ATOM 995 N N . LEU A 1 128 ? 12.077 -13.175 5.168 1.00 43.75 128 LEU A N 1
ATOM 996 C CA . LEU A 1 128 ? 11.587 -14.107 6.169 1.00 43.75 128 LEU A CA 1
ATOM 997 C C . LEU A 1 128 ? 12.043 -13.554 7.518 1.00 43.75 128 LEU A C 1
ATOM 999 O O . LEU A 1 128 ? 13.243 -13.469 7.780 1.00 43.75 128 LEU A O 1
ATOM 1003 N N . LEU A 1 129 ? 11.092 -13.077 8.322 1.00 33.50 129 LEU A N 1
ATOM 1004 C CA . LEU A 1 129 ? 11.368 -12.722 9.712 1.00 33.50 129 LEU A CA 1
ATOM 1005 C C . LEU A 1 129 ? 12.014 -13.933 10.426 1.00 33.50 129 LEU A C 1
ATOM 1007 O O . LEU A 1 129 ? 11.719 -15.068 10.040 1.00 33.50 129 LEU A O 1
ATOM 1011 N N . PRO A 1 130 ? 12.906 -13.697 11.406 1.00 36.03 130 PRO A N 1
ATOM 1012 C CA . PRO A 1 130 ? 13.562 -14.756 12.177 1.00 36.03 130 PRO A CA 1
ATOM 1013 C C . PRO A 1 130 ? 12.579 -15.704 12.875 1.00 36.03 130 PRO A C 1
ATOM 1015 O O . PRO A 1 130 ? 11.464 -15.256 13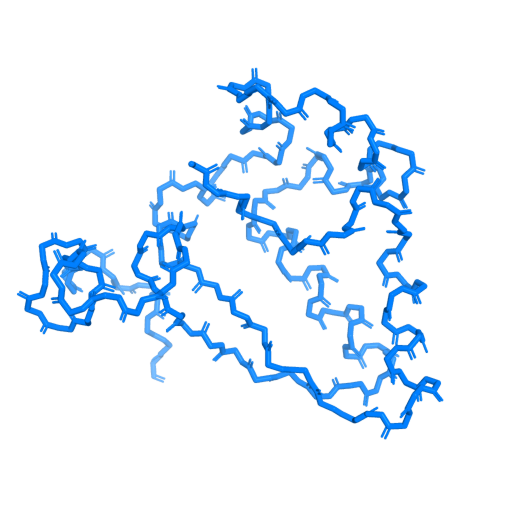.229 1.00 36.03 130 PRO A O 1
#

Radius of gyration: 15.3 Å; chains: 1; bounding box: 38×38×33 Å